Protein AF-A0A7C7SP03-F1 (afdb_monomer_lite)

Foldseek 3Di:
DDPPPPPPPVQPPQPDKDFAPDFDADPPPRDTDRIKGKDKDADDDDPDPDLFARIWIFIADPPPRDTPDIGGDDND

Secondary structure (DSSP, 8-state):
----------TTS-SEEEEEEEEEE-TTT--EEEEEEEEEEE----SS---S-SEEEEEE-TTT--EEEEEEE---

Radius of gyration: 16.55 Å; chains: 1; bounding box: 41×37×41 Å

Sequence (76 aa):
MVEKEESNDPARQSEAEYTLEYPARCPHCAAESEVLRVVRLLRTRVNFTSTLPRRGRVISCPECTTIIAAELVGFA

Structure (mmCIF, N/CA/C/O backbone):
data_AF-A0A7C7SP03-F1
#
_entry.id   AF-A0A7C7SP03-F1
#
loop_
_atom_site.group_PDB
_atom_site.id
_atom_site.type_symbol
_atom_site.label_atom_id
_atom_site.label_alt_id
_atom_site.label_comp_id
_atom_site.label_asym_id
_atom_site.label_entity_id
_atom_site.label_seq_id
_atom_site.pdbx_PDB_ins_code
_atom_site.Cartn_x
_atom_site.Cartn_y
_atom_site.Cartn_z
_atom_site.occupancy
_atom_site.B_iso_or_equiv
_atom_site.auth_seq_id
_atom_site.auth_comp_id
_atom_site.auth_asym_id
_atom_site.auth_atom_id
_atom_site.pdbx_PDB_model_num
ATOM 1 N N . MET A 1 1 ? -20.621 -28.473 -24.196 1.00 39.69 1 MET A N 1
ATOM 2 C CA . MET A 1 1 ? -20.418 -28.143 -22.772 1.00 39.69 1 MET A CA 1
ATOM 3 C C . MET A 1 1 ? -19.063 -27.473 -22.720 1.00 39.69 1 MET A C 1
ATOM 5 O O . MET A 1 1 ? -18.075 -28.154 -22.924 1.00 39.69 1 MET A O 1
ATOM 9 N N . VAL A 1 2 ? -19.032 -26.140 -22.693 1.00 46.00 2 VAL A N 1
ATOM 10 C CA . VAL A 1 2 ? -17.772 -25.386 -22.720 1.00 46.00 2 VAL A CA 1
ATOM 11 C C . VAL A 1 2 ? -17.374 -25.194 -21.270 1.00 46.00 2 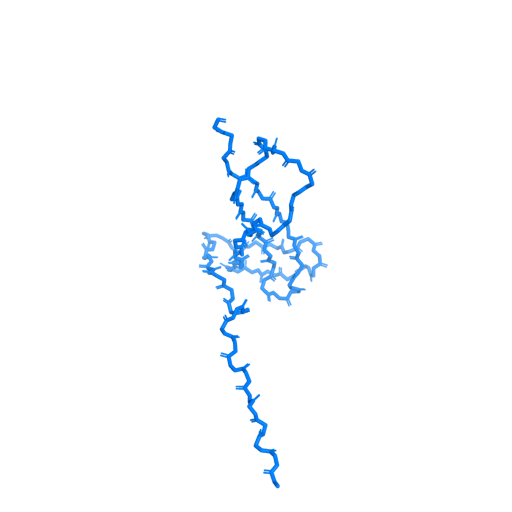VAL A C 1
ATOM 13 O O . VAL A 1 2 ? -18.045 -24.469 -20.534 1.00 46.00 2 VAL A O 1
ATOM 16 N N . GLU A 1 3 ? -16.367 -25.954 -20.861 1.00 39.94 3 GLU A N 1
ATOM 17 C CA . GLU A 1 3 ? -15.728 -25.857 -19.559 1.00 39.94 3 GLU A CA 1
ATOM 18 C C . GLU A 1 3 ? -15.249 -24.414 -19.394 1.00 39.94 3 GLU A C 1
ATOM 20 O O . GLU A 1 3 ? -14.445 -23.911 -20.177 1.00 39.94 3 GLU A O 1
ATOM 25 N N . LYS A 1 4 ? -15.846 -23.705 -18.432 1.00 40.28 4 LYS A N 1
ATOM 26 C CA . LYS A 1 4 ? -15.345 -22.408 -17.997 1.00 40.28 4 LYS A CA 1
ATOM 27 C C . LYS A 1 4 ? -13.973 -22.674 -17.397 1.00 40.28 4 LYS A C 1
ATOM 29 O O . LYS A 1 4 ? -13.884 -23.171 -16.279 1.00 40.28 4 LYS A O 1
ATOM 34 N N . GLU A 1 5 ? -12.922 -22.352 -18.137 1.00 40.66 5 GLU A N 1
ATOM 35 C CA . GLU A 1 5 ? -11.620 -22.090 -17.543 1.00 40.66 5 GLU A CA 1
ATOM 36 C C . GLU A 1 5 ? -11.812 -20.899 -16.598 1.00 40.66 5 GLU A C 1
ATOM 38 O O . GLU A 1 5 ? -11.805 -19.735 -17.001 1.00 40.66 5 GLU A O 1
ATOM 43 N N . GLU A 1 6 ? -12.073 -21.195 -15.324 1.00 44.75 6 GLU A N 1
ATOM 44 C CA . GLU A 1 6 ? -11.740 -20.292 -14.235 1.00 44.75 6 GLU A CA 1
ATOM 45 C C . GLU A 1 6 ? -10.239 -20.053 -14.351 1.00 44.75 6 GLU A C 1
ATOM 47 O O . GLU A 1 6 ? -9.419 -20.844 -13.885 1.00 44.75 6 GLU A O 1
ATOM 52 N N . SER A 1 7 ? -9.879 -18.977 -15.052 1.00 38.34 7 SER A N 1
ATOM 53 C CA . SER A 1 7 ? -8.542 -18.420 -15.014 1.00 38.34 7 SER A CA 1
ATOM 54 C C . SER A 1 7 ? -8.297 -17.996 -13.569 1.00 38.34 7 SER A C 1
ATOM 56 O O . SER A 1 7 ? -8.598 -16.870 -13.166 1.00 38.34 7 SER A O 1
ATOM 58 N N . ASN A 1 8 ? -7.805 -18.934 -12.766 1.00 42.44 8 ASN A N 1
ATOM 59 C CA . ASN A 1 8 ? -7.181 -18.690 -11.483 1.00 42.44 8 ASN A CA 1
ATOM 60 C C . ASN A 1 8 ? -5.866 -17.959 -11.767 1.00 42.44 8 ASN A C 1
ATOM 62 O O . ASN A 1 8 ? -4.788 -18.544 -11.711 1.00 42.44 8 ASN A O 1
ATOM 66 N N . ASP A 1 9 ? -5.975 -16.709 -12.211 1.00 41.34 9 ASP A N 1
ATOM 67 C CA . ASP A 1 9 ? -4.838 -15.8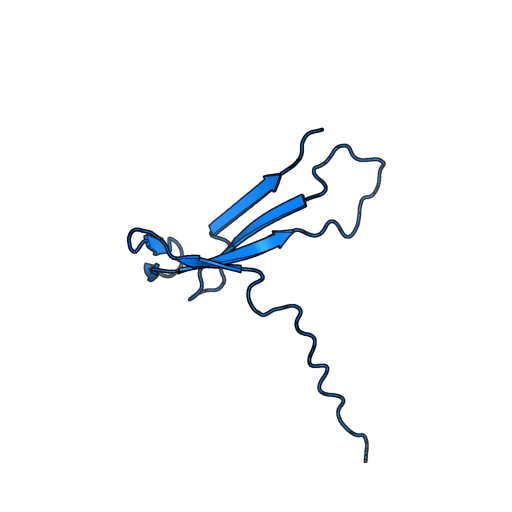34 -12.399 1.00 41.34 9 ASP A CA 1
ATOM 68 C C . ASP A 1 9 ? -4.491 -15.262 -11.014 1.00 41.34 9 ASP A C 1
ATOM 70 O O . ASP A 1 9 ? -5.269 -14.479 -10.455 1.00 41.34 9 ASP A O 1
ATOM 74 N N . PRO A 1 10 ? -3.364 -15.667 -10.403 1.00 46.88 10 PRO A N 1
ATOM 75 C CA . PRO A 1 10 ? -2.989 -15.239 -9.060 1.00 46.88 10 PRO A CA 1
ATOM 76 C C . PRO A 1 10 ? -2.637 -13.740 -8.974 1.00 46.88 10 PRO A C 1
ATOM 78 O O . PRO A 1 10 ? -2.239 -13.273 -7.908 1.00 46.88 10 PRO A O 1
ATOM 81 N N . ALA A 1 11 ? -2.778 -12.948 -10.046 1.00 45.81 11 ALA A N 1
ATOM 82 C CA . ALA A 1 11 ? -2.268 -11.580 -10.122 1.00 45.81 11 ALA A CA 1
ATOM 83 C C . ALA A 1 11 ? -2.943 -10.523 -9.231 1.00 45.81 11 ALA A C 1
ATOM 85 O O . ALA A 1 11 ? -2.606 -9.348 -9.379 1.00 45.81 11 ALA A O 1
ATOM 86 N N . ARG A 1 12 ? -3.864 -10.838 -8.308 1.00 49.53 12 ARG A N 1
ATOM 87 C CA . ARG A 1 12 ? -4.445 -9.789 -7.434 1.00 49.53 12 ARG A CA 1
ATOM 88 C C . ARG A 1 12 ? -4.677 -10.150 -5.972 1.00 49.53 12 ARG A C 1
ATOM 90 O O . ARG A 1 12 ? -5.420 -9.450 -5.287 1.00 49.53 12 ARG A O 1
ATOM 97 N N . GLN A 1 13 ? -4.002 -11.168 -5.454 1.00 49.41 13 GLN A N 1
ATOM 98 C CA . GLN A 1 13 ? -3.811 -11.264 -4.007 1.00 49.41 13 GLN A CA 1
ATOM 99 C C . GLN A 1 13 ? -2.584 -10.416 -3.663 1.00 49.41 13 GLN A C 1
ATOM 101 O O . GLN A 1 13 ? -1.490 -10.711 -4.125 1.00 49.41 13 GLN A O 1
ATOM 106 N N . SER A 1 14 ? -2.821 -9.296 -2.977 1.00 54.19 14 SER A N 1
ATOM 107 C CA . SER A 1 14 ? -1.863 -8.337 -2.408 1.00 54.19 14 SER A CA 1
ATOM 108 C C . SER A 1 14 ? -0.406 -8.822 -2.447 1.00 54.19 14 SER A C 1
ATOM 110 O O . SER A 1 14 ? -0.040 -9.688 -1.660 1.00 54.19 14 SER A O 1
ATOM 112 N N . GLU A 1 15 ? 0.423 -8.286 -3.354 1.00 64.25 15 GLU A N 1
ATOM 113 C CA . GLU A 1 15 ? 1.814 -8.750 -3.547 1.00 64.25 15 GLU A CA 1
ATOM 114 C C . GLU A 1 15 ? 2.645 -8.755 -2.253 1.00 64.25 15 GLU A C 1
ATOM 116 O O . GLU A 1 15 ? 3.596 -9.525 -2.142 1.00 64.25 15 GLU A O 1
ATOM 121 N N . ALA A 1 16 ? 2.280 -7.932 -1.267 1.00 78.19 16 ALA A N 1
ATOM 122 C CA . ALA A 1 16 ? 2.686 -8.098 0.118 1.00 78.19 16 ALA A CA 1
ATOM 123 C C . ALA A 1 16 ? 1.687 -7.428 1.076 1.00 78.19 16 ALA A C 1
ATOM 125 O O . ALA A 1 16 ? 1.146 -6.357 0.786 1.00 78.19 16 ALA A O 1
ATOM 126 N N . GLU A 1 17 ? 1.476 -8.037 2.241 1.00 86.69 17 GLU A N 1
ATOM 127 C CA . GLU A 1 17 ? 0.792 -7.421 3.378 1.00 86.69 17 GLU A CA 1
ATOM 128 C C . GLU A 1 17 ? 1.835 -7.032 4.428 1.00 86.69 17 GLU A C 1
ATOM 130 O O . GLU A 1 17 ? 2.729 -7.815 4.748 1.00 86.69 17 GLU A O 1
ATOM 135 N N . TYR A 1 18 ? 1.749 -5.802 4.923 1.00 87.56 18 TYR A N 1
ATOM 136 C CA . TYR A 1 18 ? 2.649 -5.269 5.937 1.00 87.56 18 TYR A CA 1
ATOM 137 C C . TYR A 1 18 ? 1.851 -4.946 7.187 1.00 87.56 18 TYR A C 1
ATOM 139 O O . TYR A 1 18 ? 0.928 -4.137 7.129 1.00 87.56 18 TYR A O 1
ATOM 147 N N . THR A 1 19 ? 2.234 -5.540 8.311 1.00 91.50 19 THR A N 1
ATOM 148 C CA . THR A 1 19 ? 1.699 -5.173 9.621 1.00 91.50 19 THR A CA 1
ATOM 149 C C . THR A 1 19 ? 2.333 -3.866 10.084 1.00 91.50 19 THR A C 1
ATOM 151 O O . THR A 1 19 ? 3.547 -3.674 9.988 1.00 91.50 19 THR A O 1
ATOM 154 N N . LEU A 1 20 ? 1.500 -2.955 10.562 1.00 87.94 20 LEU A N 1
ATOM 155 C CA . LEU A 1 20 ? 1.900 -1.702 11.173 1.00 87.94 20 LEU A CA 1
ATOM 156 C C . LEU A 1 20 ? 2.206 -1.921 12.653 1.00 87.94 20 LEU A C 1
ATOM 158 O O . LEU A 1 20 ? 1.548 -2.707 13.323 1.00 87.94 20 LEU A O 1
ATOM 162 N N . GLU A 1 21 ? 3.184 -1.184 13.174 1.00 89.31 21 GLU A N 1
ATOM 163 C CA . GLU A 1 21 ? 3.508 -1.202 14.607 1.00 89.31 21 GLU A CA 1
ATOM 164 C C . GLU A 1 21 ? 2.353 -0.659 15.466 1.00 89.31 21 GLU A C 1
ATOM 166 O O . GLU A 1 21 ? 2.141 -1.104 16.591 1.00 89.31 21 GLU A O 1
ATOM 171 N N . TYR A 1 22 ? 1.576 0.270 14.905 1.00 90.38 22 TYR A N 1
ATOM 172 C CA . TYR A 1 22 ? 0.387 0.849 15.517 1.00 90.38 22 TYR A CA 1
ATOM 173 C C . TYR A 1 22 ? -0.746 0.922 14.486 1.00 90.38 22 TYR A C 1
ATOM 175 O O . TYR A 1 22 ? -0.466 1.180 13.309 1.00 90.38 22 TYR A O 1
ATOM 183 N N . PRO A 1 23 ? -2.018 0.747 14.895 1.00 88.50 23 PRO A N 1
ATOM 184 C CA . PRO A 1 23 ? -3.150 0.882 13.987 1.00 88.50 23 PRO A CA 1
ATOM 185 C C . PRO A 1 23 ? -3.169 2.287 13.377 1.00 88.50 23 PRO A C 1
ATOM 187 O O . PRO A 1 23 ? -3.110 3.295 14.083 1.00 88.50 23 PRO A O 1
ATOM 190 N N . ALA A 1 24 ? -3.251 2.353 12.050 1.00 88.12 24 ALA A N 1
ATOM 191 C CA . ALA A 1 24 ? -3.354 3.608 11.319 1.00 88.12 24 ALA A CA 1
ATOM 192 C C . ALA A 1 24 ? -4.750 3.762 10.726 1.00 88.12 24 ALA A C 1
ATOM 194 O O . ALA A 1 24 ? -5.357 2.804 10.247 1.00 88.12 24 ALA A O 1
ATOM 195 N N . ARG A 1 25 ? -5.251 4.997 10.715 1.00 91.38 25 ARG A N 1
ATOM 196 C CA . ARG A 1 25 ? -6.570 5.308 10.170 1.00 91.38 25 ARG A CA 1
ATOM 197 C C . ARG A 1 25 ? -6.474 5.688 8.699 1.00 91.38 25 ARG A C 1
A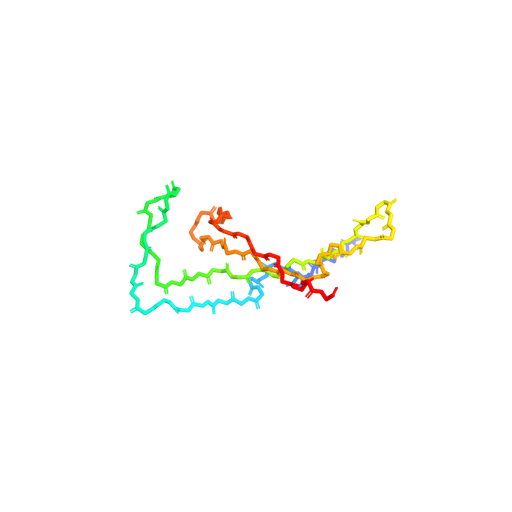TOM 199 O O . ARG A 1 25 ? -5.720 6.588 8.328 1.00 91.38 25 ARG A O 1
ATOM 206 N N . CYS A 1 26 ? -7.267 5.034 7.857 1.00 88.94 26 CYS A N 1
ATOM 207 C CA . CYS A 1 26 ? -7.322 5.362 6.441 1.00 88.94 26 CYS A CA 1
ATOM 208 C C . CYS A 1 26 ? -7.949 6.754 6.231 1.00 88.94 26 CYS A C 1
ATOM 210 O O . CYS A 1 26 ? -9.056 6.994 6.720 1.00 88.94 26 CYS A O 1
ATOM 212 N N . PRO A 1 27 ? -7.329 7.652 5.443 1.00 87.56 27 PRO A N 1
ATOM 213 C CA . PRO A 1 27 ? -7.893 8.976 5.173 1.00 87.56 27 PRO A CA 1
ATOM 214 C C . PRO A 1 27 ? -9.175 8.939 4.322 1.00 87.56 27 PRO A C 1
ATOM 216 O O . PRO A 1 27 ? -9.894 9.932 4.274 1.00 87.56 27 PRO A O 1
ATOM 219 N N . HIS A 1 28 ? -9.474 7.817 3.653 1.00 89.00 28 HIS A N 1
ATOM 220 C CA . HIS A 1 28 ? -10.620 7.697 2.745 1.00 89.00 28 HIS A CA 1
ATOM 221 C C . HIS A 1 28 ? -11.846 7.046 3.386 1.00 89.00 28 HIS A C 1
ATOM 223 O O . HIS A 1 28 ? -12.939 7.597 3.301 1.00 89.00 28 HIS A O 1
ATOM 229 N N . CYS A 1 29 ? -11.689 5.876 4.010 1.00 90.19 29 CYS A N 1
ATOM 230 C CA . CYS A 1 29 ? -12.807 5.161 4.637 1.00 90.19 29 CYS A CA 1
ATOM 231 C C . CYS A 1 29 ? -12.885 5.357 6.152 1.00 90.19 29 CYS A C 1
ATOM 233 O O . CYS A 1 29 ? -13.817 4.859 6.775 1.00 90.19 29 CYS A O 1
ATOM 235 N N . ALA A 1 30 ? -11.913 6.056 6.747 1.00 90.31 30 ALA A N 1
ATOM 236 C CA . ALA A 1 30 ? -11.814 6.280 8.184 1.00 90.31 30 ALA A CA 1
ATOM 237 C C . ALA A 1 30 ? -11.718 5.001 9.041 1.00 90.31 30 ALA A C 1
ATOM 239 O O . ALA A 1 30 ? -11.762 5.115 10.267 1.00 90.31 30 ALA A O 1
ATOM 240 N N . ALA A 1 31 ? -11.553 3.830 8.416 1.00 90.06 31 ALA A N 1
ATOM 241 C CA . ALA A 1 31 ? -11.305 2.565 9.090 1.00 90.06 31 ALA A CA 1
ATOM 242 C C . ALA A 1 31 ? -9.892 2.544 9.678 1.00 90.06 31 ALA A C 1
ATOM 244 O O . ALA A 1 31 ? -8.948 3.057 9.066 1.00 90.06 31 ALA A O 1
ATOM 245 N N . GLU A 1 32 ? -9.762 1.957 10.860 1.00 91.81 32 GLU A N 1
ATOM 246 C CA . GLU A 1 32 ? -8.469 1.653 11.461 1.00 91.81 32 GLU A CA 1
ATOM 247 C C . GLU A 1 32 ? -7.977 0.316 10.920 1.00 91.81 32 GLU A C 1
ATOM 249 O O . GLU A 1 32 ? -8.703 -0.675 10.924 1.00 91.81 32 GLU A O 1
ATOM 254 N N . SER A 1 33 ? -6.749 0.311 10.417 1.00 88.19 33 SER A N 1
ATOM 255 C CA . SER A 1 33 ? -6.100 -0.872 9.874 1.00 88.19 33 SER A CA 1
ATOM 256 C C . SER A 1 33 ? -4.764 -1.082 10.566 1.00 88.19 33 SER A C 1
ATOM 258 O O . SER A 1 33 ? -3.940 -0.169 10.619 1.00 88.19 33 SER A O 1
ATOM 260 N N . GLU A 1 34 ? -4.535 -2.300 11.041 1.00 93.06 34 GLU A N 1
ATOM 261 C CA . GLU A 1 34 ? -3.232 -2.768 11.531 1.00 93.06 34 GLU A CA 1
ATOM 262 C C . GLU A 1 34 ? -2.356 -3.304 10.394 1.00 93.06 34 GLU A C 1
ATOM 264 O O . GLU A 1 34 ? -1.183 -3.597 10.593 1.00 93.06 34 GLU A O 1
ATOM 269 N N . VAL A 1 35 ? -2.914 -3.430 9.189 1.00 90.50 35 VAL A N 1
ATOM 270 C CA . VAL A 1 35 ? -2.229 -3.973 8.017 1.00 90.50 35 VAL A CA 1
ATOM 271 C C . VAL A 1 35 ? -2.390 -3.059 6.807 1.00 90.50 35 VAL A C 1
ATOM 273 O O . VAL A 1 35 ? -3.411 -2.394 6.635 1.00 90.50 35 VAL A O 1
ATOM 276 N N . LEU A 1 36 ? -1.381 -3.036 5.940 1.00 88.56 36 LEU A N 1
ATOM 277 C CA . LEU A 1 36 ? -1.393 -2.327 4.663 1.00 88.56 36 LEU A CA 1
ATOM 278 C C . LEU A 1 36 ? -1.076 -3.276 3.517 1.00 88.56 36 LEU A C 1
ATOM 280 O O . LEU A 1 36 ? -0.225 -4.158 3.631 1.00 88.56 36 LEU A O 1
ATOM 284 N N . ARG A 1 37 ? -1.717 -3.039 2.373 1.00 89.75 37 ARG A N 1
ATOM 285 C CA . ARG A 1 37 ? -1.457 -3.798 1.151 1.00 89.75 37 ARG A CA 1
ATOM 286 C C . ARG A 1 37 ? -0.467 -3.053 0.284 1.00 89.75 37 ARG A C 1
ATOM 288 O O . ARG A 1 37 ? -0.718 -1.914 -0.114 1.00 89.75 37 ARG A O 1
ATOM 295 N N . VAL A 1 38 ? 0.630 -3.716 -0.043 1.00 88.31 38 VAL A N 1
ATOM 296 C CA . VAL A 1 38 ? 1.671 -3.192 -0.917 1.00 88.31 38 VAL A CA 1
ATOM 297 C C . VAL A 1 38 ? 1.638 -3.945 -2.239 1.00 88.31 38 VAL A C 1
ATOM 299 O O . VAL A 1 38 ? 1.698 -5.171 -2.281 1.00 88.31 38 VAL A O 1
ATOM 302 N N . VAL A 1 39 ? 1.538 -3.190 -3.328 1.00 87.44 39 VAL A N 1
ATOM 303 C CA . VAL A 1 39 ? 1.501 -3.701 -4.699 1.00 87.44 39 VAL A CA 1
ATOM 304 C C . VAL A 1 39 ? 2.680 -3.126 -5.466 1.00 87.44 39 VAL A C 1
ATOM 306 O O . VAL A 1 39 ? 2.923 -1.923 -5.448 1.00 87.44 39 VAL A O 1
ATOM 309 N N . ARG A 1 40 ? 3.440 -3.968 -6.147 1.00 83.94 40 ARG A N 1
ATOM 310 C CA . ARG A 1 40 ? 4.564 -3.577 -6.983 1.00 83.94 40 ARG A CA 1
ATOM 311 C C . ARG A 1 40 ? 4.063 -2.941 -8.275 1.00 83.94 40 ARG A C 1
ATOM 313 O O . ARG A 1 40 ? 3.206 -3.454 -8.987 1.00 83.94 40 ARG A O 1
ATOM 320 N N . LEU A 1 41 ? 4.678 -1.822 -8.633 1.00 82.25 41 LEU A N 1
ATOM 321 C CA . LEU A 1 41 ? 4.481 -1.208 -9.938 1.00 82.25 41 LEU A CA 1
ATOM 322 C C . LEU A 1 41 ? 5.354 -1.912 -10.972 1.00 82.25 41 LEU A C 1
ATOM 324 O O . LEU A 1 41 ? 6.585 -1.947 -10.860 1.00 82.25 41 LEU A O 1
ATOM 328 N N . LEU A 1 42 ? 4.699 -2.440 -12.003 1.00 77.56 42 LEU A N 1
ATOM 329 C CA . LEU A 1 42 ? 5.342 -2.994 -13.185 1.00 77.56 42 LEU A CA 1
ATOM 330 C C . LEU A 1 42 ? 5.255 -1.989 -14.329 1.00 77.56 42 LEU A C 1
ATOM 332 O O . LEU A 1 42 ? 4.185 -1.487 -14.674 1.00 77.56 42 LEU A O 1
ATOM 336 N N . ARG A 1 43 ? 6.400 -1.697 -14.944 1.00 76.38 43 ARG A N 1
ATOM 337 C CA . ARG A 1 43 ? 6.461 -0.818 -16.110 1.00 76.38 43 ARG A CA 1
ATOM 338 C C . ARG A 1 43 ? 6.029 -1.591 -17.357 1.00 76.38 43 ARG A C 1
ATOM 340 O O . ARG A 1 43 ? 6.772 -2.452 -17.817 1.00 76.38 43 ARG A O 1
ATOM 347 N N . THR A 1 44 ? 4.866 -1.263 -17.915 1.00 78.12 44 THR A N 1
ATOM 348 C CA . THR A 1 44 ? 4.269 -2.006 -19.043 1.00 78.12 44 THR A CA 1
ATOM 349 C C . THR A 1 44 ? 4.470 -1.342 -20.406 1.00 78.12 44 THR A C 1
ATOM 351 O O . THR A 1 44 ? 4.724 -2.036 -21.385 1.00 78.12 44 THR A O 1
ATOM 354 N N . ARG A 1 45 ? 4.386 -0.008 -20.504 1.00 75.69 45 ARG A N 1
ATOM 355 C CA . ARG A 1 45 ? 4.574 0.743 -21.760 1.00 75.69 45 ARG A CA 1
ATOM 356 C C . ARG A 1 45 ? 5.339 2.040 -21.518 1.00 75.69 45 ARG A C 1
ATOM 358 O O . ARG A 1 45 ? 5.062 2.751 -20.558 1.00 75.69 45 ARG A O 1
ATOM 365 N N . VAL A 1 46 ? 6.283 2.352 -22.403 1.00 75.81 46 VAL A N 1
ATOM 366 C CA . VAL A 1 46 ? 6.978 3.647 -22.470 1.00 75.81 46 VAL A CA 1
ATOM 367 C C . VAL A 1 46 ? 7.127 4.052 -23.932 1.00 75.81 46 VAL A C 1
ATOM 369 O O . VAL A 1 46 ? 7.423 3.209 -24.773 1.00 75.81 46 VAL A O 1
ATOM 372 N N . ASN A 1 47 ? 6.931 5.335 -24.232 1.00 69.94 47 ASN A N 1
ATOM 373 C CA . ASN A 1 47 ? 6.981 5.862 -25.603 1.00 69.94 47 ASN A CA 1
ATOM 374 C C . ASN A 1 47 ? 8.377 6.386 -26.003 1.00 69.94 47 ASN A C 1
ATOM 376 O O . ASN A 1 47 ? 8.517 7.027 -27.037 1.00 69.94 47 ASN A O 1
ATOM 380 N N . PHE A 1 48 ? 9.400 6.172 -25.170 1.00 71.75 48 PHE A N 1
ATOM 381 C CA . PHE A 1 48 ? 10.768 6.655 -25.381 1.00 71.75 48 PHE A CA 1
ATOM 382 C C . PHE A 1 48 ? 11.770 5.858 -24.530 1.00 71.75 48 PHE A C 1
ATOM 384 O O . PHE A 1 48 ? 11.384 5.180 -23.570 1.00 71.75 48 PHE A O 1
ATOM 391 N N . THR A 1 49 ? 13.068 5.961 -24.836 1.00 65.00 49 THR A N 1
ATOM 392 C CA . THR A 1 49 ? 14.146 5.501 -23.945 1.00 65.00 49 THR A CA 1
ATOM 393 C C . THR A 1 49 ? 14.171 6.375 -22.694 1.00 65.00 49 THR A C 1
ATOM 395 O O . THR A 1 49 ? 14.749 7.457 -22.681 1.00 65.00 49 THR A O 1
ATOM 398 N N . SER A 1 50 ? 13.473 5.921 -21.657 1.00 61.28 50 SER A N 1
ATOM 399 C CA . SER A 1 50 ? 13.244 6.683 -20.435 1.00 61.28 50 SER A CA 1
ATOM 400 C C . SER A 1 50 ? 14.193 6.275 -19.307 1.00 61.28 50 SER A C 1
ATOM 402 O O . SER A 1 50 ? 14.320 5.082 -19.012 1.00 61.28 50 SER A O 1
ATOM 404 N N . THR A 1 51 ? 14.789 7.271 -18.641 1.00 66.50 51 THR A N 1
ATOM 405 C CA . THR A 1 51 ? 15.465 7.142 -17.335 1.00 66.50 51 THR A CA 1
ATOM 406 C C . THR A 1 51 ? 14.474 7.002 -16.176 1.00 66.50 51 THR A C 1
ATOM 408 O O . THR A 1 51 ? 14.888 6.898 -15.025 1.00 66.50 51 THR A O 1
ATOM 411 N N . LEU A 1 52 ? 13.161 6.983 -16.454 1.00 68.75 52 LEU A N 1
ATOM 412 C CA . LEU A 1 52 ? 12.148 6.828 -15.418 1.00 68.75 52 LEU A CA 1
ATOM 413 C C . LEU A 1 52 ? 12.300 5.486 -14.681 1.00 68.75 52 LEU A C 1
ATOM 415 O O . LEU A 1 52 ? 12.602 4.460 -15.317 1.00 68.75 52 LEU A O 1
ATOM 419 N N . PRO A 1 53 ? 12.025 5.476 -13.363 1.00 69.00 53 PRO A N 1
ATOM 420 C CA . PRO A 1 53 ? 12.198 4.302 -12.524 1.00 69.00 53 PRO A CA 1
ATOM 421 C C . PRO A 1 53 ? 11.483 3.074 -13.083 1.00 69.00 53 PRO A C 1
ATOM 423 O O . PRO A 1 53 ? 10.316 3.110 -13.479 1.00 69.00 53 PRO A O 1
ATOM 426 N N . ARG A 1 54 ? 12.203 1.952 -13.124 1.00 72.62 54 ARG A N 1
ATOM 427 C CA . ARG A 1 54 ? 11.681 0.673 -13.638 1.00 72.62 54 ARG A CA 1
ATOM 428 C C . ARG A 1 54 ? 10.876 -0.105 -12.602 1.00 72.62 54 ARG A C 1
ATOM 430 O O . ARG A 1 54 ? 10.315 -1.147 -12.936 1.00 72.62 54 ARG A O 1
ATOM 437 N N . ARG A 1 55 ? 10.888 0.344 -11.347 1.00 75.94 55 ARG A N 1
ATOM 438 C CA . ARG A 1 55 ? 10.252 -0.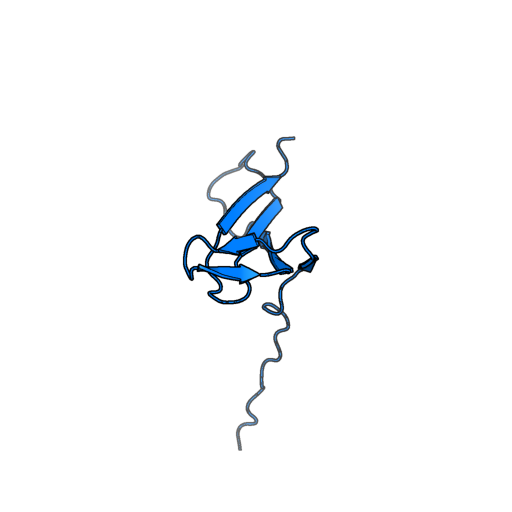316 -10.210 1.00 75.94 55 ARG A CA 1
ATOM 439 C C . ARG A 1 55 ? 9.580 0.729 -9.332 1.00 75.94 55 ARG A C 1
ATOM 441 O O . ARG A 1 55 ? 9.972 1.892 -9.302 1.00 75.94 55 ARG A O 1
ATOM 448 N N . GLY A 1 56 ? 8.577 0.287 -8.599 1.00 84.31 56 GLY A N 1
ATOM 449 C CA . GLY A 1 56 ? 7.899 1.091 -7.602 1.00 84.31 56 GLY A CA 1
ATOM 450 C C . GLY A 1 56 ? 6.978 0.225 -6.767 1.00 84.31 56 GLY A C 1
ATOM 451 O O . GLY A 1 56 ? 6.853 -0.978 -7.014 1.00 84.31 56 GLY A O 1
ATOM 452 N N . ARG A 1 57 ? 6.337 0.847 -5.791 1.00 88.06 57 ARG A N 1
ATOM 453 C CA . ARG A 1 57 ? 5.341 0.237 -4.922 1.00 88.06 57 ARG A CA 1
ATOM 454 C C . ARG A 1 57 ? 4.186 1.201 -4.707 1.00 88.06 57 ARG A C 1
ATOM 456 O O . ARG A 1 57 ? 4.377 2.410 -4.660 1.00 88.06 57 ARG A O 1
ATOM 463 N N . VAL A 1 58 ? 2.996 0.654 -4.576 1.00 89.81 58 VAL A N 1
ATOM 464 C CA . VAL A 1 58 ? 1.762 1.345 -4.233 1.00 89.81 58 VAL A CA 1
ATOM 465 C C . VAL A 1 58 ? 1.293 0.777 -2.912 1.00 89.81 58 VAL A C 1
ATOM 467 O O . VAL A 1 58 ? 1.243 -0.437 -2.742 1.00 89.81 58 VAL A O 1
ATOM 470 N N . ILE A 1 59 ? 0.956 1.659 -1.987 1.00 89.94 59 ILE A N 1
ATOM 471 C CA . ILE A 1 59 ? 0.373 1.325 -0.699 1.00 89.94 59 ILE A CA 1
ATOM 472 C C . ILE A 1 59 ? -1.123 1.595 -0.808 1.00 89.94 59 ILE A C 1
ATOM 474 O O . ILE A 1 59 ? -1.539 2.694 -1.180 1.00 89.94 59 ILE A O 1
ATOM 478 N N . SER A 1 60 ? -1.928 0.593 -0.485 1.00 90.81 60 SER A N 1
ATOM 479 C CA . SER A 1 60 ? -3.385 0.656 -0.536 1.00 90.81 60 SER A CA 1
ATOM 480 C C . SER A 1 60 ? -4.003 0.223 0.787 1.00 90.81 60 SER A C 1
ATOM 482 O O 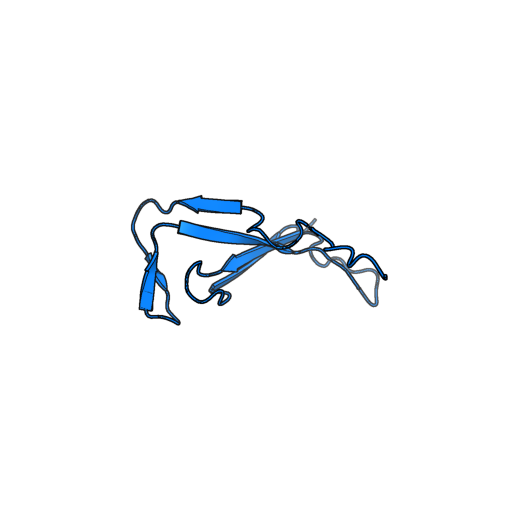. SER A 1 60 ? -3.449 -0.603 1.517 1.00 90.81 60 SER A O 1
ATOM 484 N N . CYS A 1 61 ? -5.157 0.807 1.099 1.00 89.31 61 CYS A N 1
ATOM 485 C CA . CYS A 1 61 ? -5.942 0.412 2.260 1.00 89.31 61 CYS A CA 1
ATOM 486 C C . CYS A 1 61 ? -6.536 -0.989 2.035 1.00 89.31 61 CYS A C 1
ATOM 488 O O . CYS A 1 61 ? -7.130 -1.205 0.976 1.00 89.31 61 CYS A O 1
ATOM 490 N N . PRO A 1 62 ? -6.443 -1.918 3.003 1.00 87.62 62 PRO A N 1
ATOM 491 C CA . PRO A 1 62 ? -7.060 -3.239 2.872 1.00 87.62 62 PRO A CA 1
ATOM 492 C C . PRO A 1 62 ? -8.592 -3.179 2.798 1.00 87.62 62 PRO A C 1
ATOM 494 O O . PRO A 1 62 ? -9.185 -3.995 2.101 1.00 87.62 62 PRO A O 1
ATOM 497 N N . GLU A 1 63 ? -9.214 -2.192 3.452 1.00 88.88 63 GLU A N 1
ATOM 498 C CA . GLU A 1 63 ? -10.674 -2.084 3.563 1.00 88.88 63 GLU A CA 1
ATOM 499 C C . GLU A 1 63 ? -11.318 -1.485 2.310 1.00 88.88 63 GLU A C 1
ATOM 501 O O . GLU A 1 63 ? -12.230 -2.054 1.719 1.00 88.88 63 GLU A O 1
ATOM 506 N N . CYS A 1 64 ? -10.839 -0.317 1.871 1.00 88.31 64 CYS A N 1
ATOM 507 C CA . CYS A 1 64 ? -11.433 0.395 0.735 1.00 88.31 64 CYS A CA 1
ATOM 508 C C . CYS A 1 64 ? -10.679 0.203 -0.582 1.00 88.31 64 CYS A C 1
ATOM 510 O O . CYS A 1 64 ? -11.122 0.707 -1.609 1.00 88.31 64 CYS A O 1
ATOM 512 N N . THR A 1 65 ? -9.540 -0.500 -0.578 1.00 87.00 65 THR A N 1
ATOM 513 C CA . THR A 1 65 ? -8.675 -0.708 -1.759 1.00 87.00 65 THR A CA 1
ATOM 514 C C . THR A 1 65 ? -8.149 0.599 -2.387 1.00 87.00 65 THR A C 1
ATOM 516 O O . THR A 1 65 ? -7.500 0.592 -3.432 1.00 87.00 65 THR A O 1
ATOM 519 N N . THR A 1 66 ? -8.370 1.746 -1.740 1.00 88.44 66 THR A N 1
ATOM 520 C CA . THR A 1 66 ? -7.897 3.045 -2.222 1.00 88.44 66 THR A CA 1
ATOM 521 C C . THR A 1 66 ? -6.386 3.160 -2.064 1.00 88.44 66 THR A C 1
ATOM 523 O O . THR A 1 66 ? -5.823 2.758 -1.041 1.00 88.44 66 THR A O 1
ATOM 526 N N . ILE A 1 67 ? -5.733 3.737 -3.073 1.00 89.38 67 ILE A N 1
ATOM 527 C CA . ILE A 1 67 ? -4.305 4.055 -3.047 1.00 89.38 67 ILE A CA 1
ATOM 528 C C . ILE A 1 67 ? -4.067 5.188 -2.048 1.00 89.38 67 ILE A C 1
ATOM 530 O O . ILE A 1 67 ? -4.570 6.291 -2.231 1.00 89.38 67 ILE A O 1
ATOM 534 N N . ILE A 1 68 ? -3.281 4.906 -1.011 1.00 89.19 68 ILE A N 1
ATOM 535 C CA . ILE A 1 68 ? -2.874 5.876 0.011 1.00 89.19 68 ILE A CA 1
ATOM 536 C C . ILE A 1 68 ? -1.591 6.582 -0.431 1.00 89.19 68 ILE A C 1
ATOM 538 O O . ILE A 1 68 ? -1.466 7.796 -0.301 1.00 89.19 68 ILE A O 1
ATOM 542 N N . ALA A 1 69 ? -0.633 5.821 -0.963 1.00 88.00 69 ALA A N 1
ATOM 543 C CA . ALA A 1 69 ? 0.652 6.345 -1.404 1.00 88.00 69 ALA A CA 1
ATOM 544 C C . ALA A 1 69 ? 1.217 5.525 -2.566 1.00 88.00 69 ALA A C 1
ATOM 546 O O . ALA A 1 69 ? 0.897 4.348 -2.736 1.00 88.00 69 ALA A O 1
ATOM 547 N N . ALA A 1 70 ? 2.092 6.143 -3.352 1.00 87.62 70 ALA A N 1
ATOM 548 C CA . ALA A 1 70 ? 2.849 5.474 -4.397 1.00 87.62 70 ALA A CA 1
ATOM 549 C C . ALA A 1 70 ? 4.284 5.992 -4.398 1.00 87.62 70 ALA A C 1
ATOM 551 O O . ALA A 1 70 ? 4.525 7.196 -4.369 1.00 87.62 70 ALA A O 1
ATOM 552 N N . GLU A 1 71 ? 5.232 5.069 -4.460 1.00 83.81 71 GLU A N 1
ATO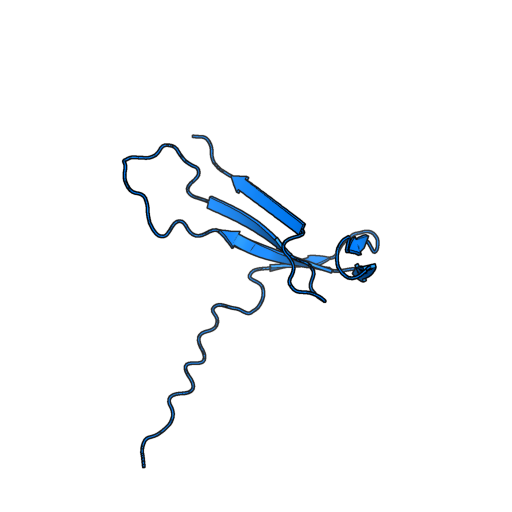M 553 C CA . GLU A 1 71 ? 6.654 5.358 -4.501 1.00 83.81 71 GLU A CA 1
ATOM 554 C C . GLU A 1 71 ? 7.267 4.717 -5.739 1.00 83.81 71 GLU A C 1
ATOM 556 O O . GLU A 1 71 ? 7.069 3.534 -6.023 1.00 83.81 71 GLU A O 1
ATOM 561 N N . LEU A 1 72 ? 8.050 5.498 -6.473 1.00 80.62 72 LEU A N 1
ATOM 562 C CA . LEU A 1 72 ? 8.870 5.006 -7.569 1.00 80.62 72 LEU A CA 1
ATOM 563 C C . LEU A 1 72 ? 10.307 4.885 -7.069 1.00 80.62 72 LEU A C 1
ATOM 565 O O . LEU A 1 72 ? 10.852 5.831 -6.508 1.00 80.62 72 LEU A O 1
ATOM 569 N N . VAL A 1 73 ? 10.917 3.717 -7.262 1.00 73.94 73 VAL A N 1
ATOM 570 C CA . VAL A 1 73 ? 12.255 3.412 -6.747 1.00 73.94 73 VAL A CA 1
ATOM 571 C C . VAL A 1 73 ? 13.187 3.099 -7.909 1.00 73.94 73 VAL A C 1
ATOM 573 O O . VAL A 1 73 ? 12.901 2.236 -8.743 1.00 73.94 73 VAL A O 1
ATOM 576 N N . GLY A 1 74 ? 14.330 3.783 -7.933 1.00 60.41 74 GLY A N 1
ATOM 577 C CA . GLY A 1 74 ? 15.390 3.569 -8.913 1.00 60.41 74 GLY A CA 1
ATOM 578 C C . GLY A 1 74 ? 15.594 4.770 -9.823 1.00 60.41 74 GLY A C 1
ATOM 579 O O . GLY A 1 74 ? 15.214 4.728 -10.991 1.00 60.41 74 GLY A O 1
ATOM 580 N N . PHE A 1 75 ? 16.234 5.807 -9.286 1.00 54.09 75 PHE A N 1
ATOM 581 C CA . PHE A 1 75 ? 17.118 6.641 -10.091 1.00 54.09 75 PHE A CA 1
ATOM 582 C C . PHE A 1 75 ? 18.461 5.909 -10.113 1.00 54.09 75 PHE A C 1
ATOM 584 O O . PHE A 1 75 ? 19.043 5.676 -9.054 1.00 54.09 75 PHE A O 1
ATOM 591 N N . ALA A 1 76 ? 18.879 5.453 -11.286 1.00 49.81 76 ALA A N 1
ATOM 592 C CA . ALA A 1 76 ? 20.245 5.010 -11.534 1.00 49.81 76 ALA A CA 1
ATOM 593 C C . ALA A 1 76 ? 20.866 5.998 -12.516 1.00 49.81 76 ALA A C 1
ATOM 595 O O . ALA A 1 76 ? 20.133 6.389 -13.458 1.00 49.81 76 ALA A O 1
#

pLDDT: mean 75.22, std 17.48, range [38.34, 93.06]